Protein AF-A0A8J7XHK5-F1 (afdb_monomer)

Foldseek 3Di:
DQAADWDDDDNDTAHPDAAECCLCQQVPVPDPVSSVVSVVVNDLVNVLVVLVVCLVNNHQEYEDADDPSVVVSQVVCVVVVNHHHYPHDYDD

Secondary structure (DSSP, 8-state):
---PPEEEETTEEEESS-EE-GGGGT--SS-HHHHHHHHHH--HHHHHHHHHHHHHTT--EEEEES-HHHHHHHHHHHHTT---EEEEEPP-

Mean predicted aligned error: 3.34 Å

Solvent-accessible surface area (backbone atoms only — not comparable to full-atom values): 5288 Å² total; per-residue (Å²): 126,62,77,49,64,66,43,73,61,87,94,45,79,37,30,77,52,65,48,76,42,44,56,54,71,27,56,60,92,78,47,72,70,52,16,51,50,27,42,70,65,36,39,72,69,51,50,47,52,52,52,51,51,38,43,70,54,39,33,35,29,36,42,43,57,84,46,73,71,58,52,53,52,51,53,54,36,38,76,71,73,49,67,59,49,75,50,67,44,82,77,130

Nearest PDB structures (foldseek):
  3iie-assembly1_A  TM=6.123E-01  e=4.862E-01  Yersinia pseudotuberculosis YPIII
  1k5h-assembly2_B  TM=6.275E-01  e=5.545E-01  Escherichia coli K-12
  3u4c-assembly1_A-2  TM=5.555E-01  e=1.390E+00  Bacillus subtilis
  8qoz-assembly1_A  TM=4.140E-01  e=5.168E+00  Homo sapiens

Radius of gyration: 13.7 Å; Cα contacts (8 Å, |Δi|>4): 129; chains: 1; bounding box: 34×31×32 Å

Structure (mmCIF, N/CA/C/O backbone):
data_AF-A0A8J7XHK5-F1
#
_entry.id   AF-A0A8J7XHK5-F1
#
loop_
_atom_site.group_PDB
_atom_site.id
_atom_site.type_symbol
_atom_site.label_atom_id
_atom_site.label_alt_id
_atom_site.label_comp_id
_atom_site.label_asym_id
_atom_site.label_entity_id
_atom_site.label_seq_id
_atom_site.pdbx_PDB_ins_code
_atom_site.Cartn_x
_atom_site.Cartn_y
_atom_site.Cartn_z
_atom_site.occupancy
_atom_site.B_iso_or_equiv
_atom_site.auth_seq_id
_atom_site.auth_comp_id
_atom_site.auth_asym_id
_atom_site.auth_atom_id
_atom_site.pdbx_PDB_model_num
ATOM 1 N N . MET A 1 1 ? -2.780 -14.550 16.212 1.00 50.09 1 MET A N 1
ATOM 2 C CA . MET A 1 1 ? -2.542 -13.341 15.401 1.00 50.09 1 MET A CA 1
ATOM 3 C C . MET A 1 1 ? -1.809 -12.368 16.298 1.00 50.09 1 MET A C 1
ATOM 5 O O . MET A 1 1 ? -2.220 -12.206 17.440 1.00 50.09 1 MET A O 1
ATOM 9 N N . SER A 1 2 ? -0.657 -11.860 15.869 1.00 58.22 2 SER A N 1
ATOM 10 C CA . SER A 1 2 ? 0.031 -10.806 16.610 1.00 58.22 2 SER A CA 1
ATOM 11 C C . SER A 1 2 ? -0.677 -9.496 16.29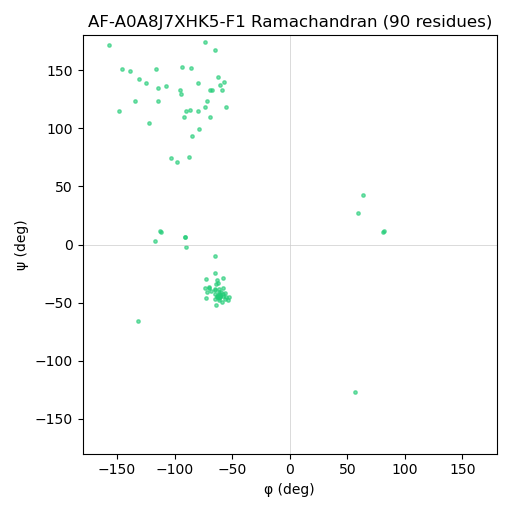5 1.00 58.22 2 SER A C 1
ATOM 13 O O . SER A 1 2 ? -0.456 -8.933 15.226 1.00 58.22 2 SER A O 1
ATOM 15 N N . ASP A 1 3 ? -1.549 -9.042 17.187 1.00 75.31 3 ASP A N 1
ATOM 16 C CA . ASP A 1 3 ? -2.204 -7.751 17.004 1.00 75.31 3 ASP A CA 1
ATOM 17 C C . ASP A 1 3 ? -1.159 -6.649 17.187 1.00 75.31 3 ASP A C 1
ATOM 19 O O . ASP A 1 3 ? -0.636 -6.425 18.283 1.00 75.31 3 ASP A O 1
ATOM 23 N N . LEU A 1 4 ? -0.807 -5.982 16.084 1.00 91.75 4 LEU A N 1
ATOM 24 C CA . LEU A 1 4 ? 0.004 -4.777 16.149 1.00 91.75 4 LEU A CA 1
ATOM 25 C C . LEU A 1 4 ? -0.763 -3.699 16.923 1.00 91.75 4 LEU A C 1
ATOM 27 O O . LEU A 1 4 ? -1.981 -3.575 16.780 1.00 91.75 4 LEU A O 1
ATOM 31 N N . PRO A 1 5 ? -0.068 -2.868 17.717 1.00 95.56 5 PRO A N 1
ATOM 32 C CA . PRO A 1 5 ? -0.719 -1.755 18.378 1.00 95.56 5 PRO A CA 1
ATOM 33 C C . PRO A 1 5 ? -1.344 -0.832 17.329 1.00 95.56 5 PRO A C 1
ATOM 35 O O . PRO A 1 5 ? -0.695 -0.447 16.351 1.00 95.56 5 PRO A O 1
ATOM 38 N N . LEU A 1 6 ? -2.597 -0.455 17.566 1.00 96.12 6 LEU A N 1
ATOM 39 C CA . LEU A 1 6 ? -3.325 0.481 16.724 1.00 96.12 6 LEU A CA 1
ATOM 40 C C . LEU A 1 6 ? -3.193 1.910 17.265 1.00 96.12 6 LEU A C 1
ATOM 42 O O . LEU A 1 6 ? -3.015 2.146 18.463 1.00 96.12 6 LEU A O 1
ATOM 46 N N . THR A 1 7 ? -3.301 2.875 16.365 1.00 96.12 7 THR A N 1
ATOM 47 C CA . THR A 1 7 ? -3.607 4.272 16.664 1.00 96.12 7 THR A CA 1
ATOM 48 C C . THR A 1 7 ? -4.946 4.624 16.032 1.00 96.12 7 THR A C 1
ATOM 50 O O . THR A 1 7 ? -5.320 4.046 15.015 1.00 96.12 7 THR A O 1
ATOM 53 N N . ARG A 1 8 ? -5.683 5.569 16.616 1.00 96.81 8 ARG A N 1
ATOM 54 C CA . ARG A 1 8 ? -6.919 6.076 16.009 1.00 96.81 8 ARG A CA 1
ATOM 55 C C . ARG A 1 8 ? -6.633 7.343 15.214 1.00 96.81 8 ARG A C 1
ATOM 57 O O . ARG A 1 8 ? -5.962 8.241 15.718 1.00 96.81 8 ARG A O 1
ATOM 64 N N . ILE A 1 9 ? -7.151 7.405 13.992 1.00 95.00 9 ILE A N 1
ATOM 65 C CA . ILE A 1 9 ? -7.203 8.613 13.164 1.00 95.00 9 ILE A CA 1
ATOM 66 C C . ILE A 1 9 ? -8.679 8.842 12.839 1.00 95.00 9 ILE A C 1
ATOM 68 O O . ILE A 1 9 ? -9.268 8.098 12.055 1.00 95.00 9 ILE A O 1
ATOM 72 N N . GLY A 1 10 ? -9.295 9.824 13.504 1.00 95.00 10 GLY A N 1
ATOM 73 C CA . GLY A 1 10 ? -10.75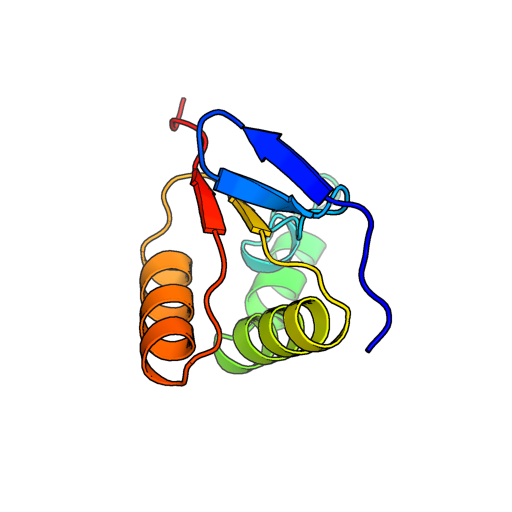6 9.914 13.558 1.00 95.00 10 GLY A CA 1
ATOM 74 C C . GLY A 1 10 ? -11.350 8.618 14.120 1.00 95.00 10 GLY A C 1
ATOM 75 O O . GLY A 1 10 ? -10.900 8.122 15.156 1.00 95.00 10 GLY A O 1
ATOM 76 N N . ASP A 1 11 ? -12.298 8.035 13.390 1.00 95.75 11 ASP A N 1
ATOM 77 C CA . ASP A 1 11 ? -12.967 6.787 13.777 1.00 95.75 11 ASP A CA 1
ATOM 78 C C . ASP A 1 11 ? -12.267 5.518 13.263 1.00 95.75 11 ASP A C 1
ATOM 80 O O . ASP A 1 11 ? -12.678 4.404 13.594 1.00 95.75 11 ASP A O 1
ATOM 84 N N . VAL A 1 12 ? -11.175 5.663 12.504 1.00 95.69 12 VAL A N 1
ATOM 85 C CA . VAL A 1 12 ? -10.457 4.544 11.882 1.00 95.69 12 VAL A CA 1
ATOM 86 C C . VAL A 1 12 ? -9.296 4.087 12.767 1.00 95.69 12 VAL A C 1
ATOM 88 O O . VAL A 1 12 ? -8.470 4.891 13.207 1.00 95.69 12 VAL A O 1
ATOM 91 N N . GLY A 1 13 ? -9.220 2.780 13.030 1.00 96.44 13 GLY A N 1
ATOM 92 C CA . GLY A 1 13 ? -8.084 2.152 13.705 1.00 96.44 13 GLY A CA 1
ATOM 93 C C . GLY A 1 13 ? -6.999 1.768 12.702 1.00 96.44 13 GLY A C 1
ATOM 94 O O . GLY A 1 13 ? -7.221 0.910 11.857 1.00 96.44 13 GLY A O 1
ATOM 95 N N . ILE A 1 14 ? -5.820 2.373 12.807 1.00 97.12 14 ILE A N 1
ATOM 96 C CA . ILE A 1 14 ? -4.687 2.164 11.898 1.00 97.12 14 ILE A CA 1
ATOM 97 C C . ILE A 1 14 ? -3.536 1.499 12.650 1.00 97.12 14 ILE A C 1
ATOM 99 O O . ILE A 1 14 ? -3.192 1.915 13.758 1.00 97.12 14 ILE A O 1
ATOM 103 N N . SER A 1 15 ? -2.910 0.485 12.059 1.00 97.06 15 SER A N 1
ATOM 104 C CA . SER A 1 15 ? -1.704 -0.134 12.605 1.00 97.06 15 SER A CA 1
ATOM 105 C C . SER A 1 15 ? -0.576 0.891 12.717 1.00 97.06 15 SER A C 1
ATOM 107 O O . SER A 1 15 ? -0.333 1.677 11.804 1.00 97.06 15 SER A O 1
ATOM 109 N N . LYS A 1 16 ? 0.171 0.879 13.830 1.00 95.62 16 LYS A N 1
ATOM 110 C CA . LYS A 1 16 ? 1.320 1.792 14.014 1.00 95.62 16 LYS A CA 1
ATOM 111 C C . LYS A 1 16 ? 2.475 1.545 13.034 1.00 95.62 16 LYS A C 1
ATOM 113 O O . LYS A 1 16 ? 3.395 2.354 12.964 1.00 95.62 16 LYS A O 1
ATOM 118 N N . VAL A 1 17 ? 2.425 0.444 12.289 1.00 96.38 17 VAL A N 1
ATOM 119 C CA . VAL A 1 17 ? 3.283 0.159 11.137 1.00 96.38 17 VAL A CA 1
ATOM 120 C C . VAL A 1 17 ? 2.431 0.290 9.878 1.00 96.38 17 VAL A C 1
ATOM 122 O O . VAL A 1 17 ? 1.308 -0.203 9.855 1.00 96.38 17 VAL A O 1
ATOM 125 N N . VAL A 1 18 ? 2.961 0.935 8.839 1.00 97.19 18 VAL A N 1
ATOM 126 C CA . VAL A 1 18 ? 2.280 1.157 7.554 1.00 97.19 18 VAL A CA 1
ATOM 127 C C . VAL A 1 18 ? 3.156 0.607 6.432 1.00 97.19 18 VAL A C 1
ATOM 129 O O . VAL A 1 18 ? 4.375 0.790 6.448 1.00 97.19 18 VAL A O 1
ATOM 132 N N . CYS A 1 19 ? 2.552 -0.058 5.448 1.00 97.81 19 CYS A N 1
ATOM 133 C CA . CYS A 1 19 ? 3.266 -0.535 4.267 1.00 97.81 19 CYS A CA 1
ATOM 134 C C . CYS A 1 19 ? 3.601 0.645 3.333 1.00 97.81 19 CYS A C 1
ATOM 136 O O . CYS A 1 19 ? 2.709 1.335 2.841 1.00 97.81 19 CYS A O 1
ATOM 138 N N . GLY A 1 20 ? 4.888 0.900 3.098 1.00 96.50 20 GLY A N 1
ATOM 139 C CA . GLY A 1 20 ? 5.346 1.899 2.128 1.00 96.50 20 GLY A CA 1
ATOM 140 C C . GLY A 1 20 ? 5.435 1.330 0.710 1.00 96.50 20 GLY A C 1
ATOM 141 O O . GLY A 1 20 ? 5.698 0.144 0.530 1.00 96.50 20 GLY A O 1
ATOM 142 N N . THR A 1 21 ? 5.268 2.181 -0.306 1.00 97.06 21 THR A N 1
ATOM 143 C CA . THR A 1 21 ? 5.096 1.733 -1.705 1.00 97.06 21 THR A CA 1
ATOM 144 C C . THR A 1 21 ? 6.189 2.173 -2.681 1.00 97.06 21 THR A C 1
ATOM 146 O O . THR A 1 21 ? 6.118 1.848 -3.864 1.00 97.06 21 THR A O 1
ATOM 149 N N . ASN A 1 22 ? 7.243 2.856 -2.226 1.00 96.19 22 ASN A N 1
ATOM 150 C CA . ASN A 1 22 ? 8.318 3.325 -3.114 1.00 96.19 22 ASN A CA 1
ATOM 151 C C . ASN A 1 22 ? 8.926 2.213 -3.993 1.00 96.19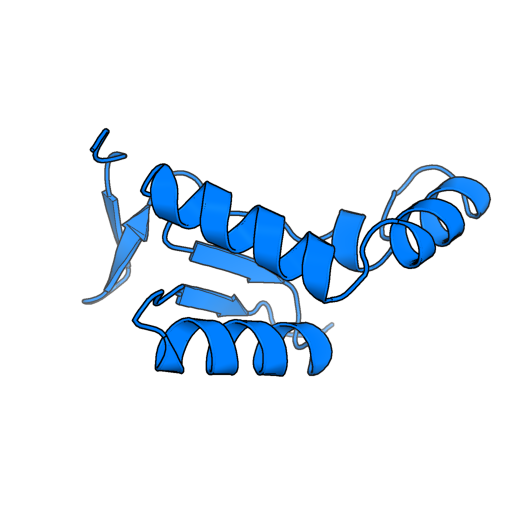 22 ASN A C 1
ATOM 153 O O . ASN A 1 22 ? 9.050 2.423 -5.205 1.00 96.19 22 ASN A O 1
ATOM 157 N N . PRO A 1 23 ? 9.242 1.014 -3.456 1.00 96.94 23 PRO A N 1
ATOM 158 C CA . PRO A 1 23 ? 9.738 -0.080 -4.283 1.00 96.94 23 PRO A CA 1
ATOM 159 C C . PRO A 1 23 ? 8.732 -0.554 -5.337 1.00 96.94 23 PRO A C 1
ATOM 161 O O . PRO A 1 23 ? 9.141 -0.910 -6.434 1.00 96.94 23 PRO A O 1
ATOM 164 N N . PHE A 1 24 ? 7.426 -0.503 -5.062 1.00 97.44 24 PHE A N 1
ATOM 165 C CA . PHE A 1 24 ? 6.396 -0.964 -6.004 1.00 97.44 24 PHE A CA 1
ATOM 166 C C . PHE A 1 24 ? 6.375 -0.142 -7.294 1.00 97.44 24 PHE A C 1
ATOM 168 O O . PHE A 1 24 ? 6.046 -0.650 -8.366 1.00 97.44 24 PHE A O 1
ATOM 175 N N . PHE A 1 25 ? 6.738 1.136 -7.190 1.00 95.81 25 PHE A N 1
ATOM 176 C CA . PHE A 1 25 ? 6.660 2.097 -8.287 1.00 95.81 25 PHE A CA 1
ATOM 177 C C . PHE A 1 25 ? 8.032 2.563 -8.783 1.00 95.81 25 PHE A C 1
ATOM 179 O O . PHE A 1 25 ? 8.114 3.493 -9.585 1.00 95.81 25 PHE A O 1
ATOM 186 N N . GLY A 1 26 ? 9.108 1.890 -8.363 1.00 96.44 26 GLY A N 1
ATOM 187 C CA . GLY A 1 26 ? 10.475 2.187 -8.790 1.00 96.44 26 GLY A CA 1
ATOM 188 C C . GLY A 1 26 ? 10.953 3.568 -8.372 1.00 96.44 26 GLY A C 1
ATOM 189 O O . GLY A 1 26 ? 11.557 4.268 -9.178 1.00 96.44 26 GLY A O 1
ATOM 190 N N . PHE A 1 27 ? 10.657 3.957 -7.134 1.00 95.44 27 PHE A N 1
ATOM 191 C CA . PHE A 1 27 ? 11.235 5.130 -6.487 1.00 95.44 27 PHE A CA 1
ATOM 192 C C . PHE A 1 27 ? 12.384 4.682 -5.587 1.00 95.44 27 PHE A C 1
ATOM 194 O O . PHE A 1 27 ? 12.267 4.657 -4.361 1.00 95.44 27 PHE A O 1
ATOM 201 N N . SER A 1 28 ? 13.501 4.258 -6.183 1.00 96.25 28 SER A N 1
ATOM 202 C CA . SER A 1 28 ? 14.619 3.757 -5.392 1.00 96.25 28 SER A CA 1
ATOM 203 C C . SER A 1 28 ? 15.345 4.882 -4.660 1.00 96.25 28 SER A C 1
ATOM 205 O O . SER A 1 28 ? 15.941 4.610 -3.629 1.00 96.25 28 SER A O 1
ATOM 207 N N . HIS A 1 29 ? 15.358 6.106 -5.201 1.00 95.06 29 HIS A N 1
ATOM 208 C CA . HIS A 1 29 ? 16.184 7.230 -4.726 1.00 95.06 29 HIS A CA 1
ATOM 209 C C . HIS A 1 29 ? 17.699 6.950 -4.742 1.00 95.06 29 HIS A C 1
ATOM 211 O O . HIS A 1 29 ? 18.451 7.528 -3.963 1.00 95.06 29 HIS A O 1
ATOM 217 N N . PHE A 1 30 ? 18.157 6.056 -5.626 1.00 96.19 30 PHE A N 1
ATOM 218 C CA . PHE A 1 30 ? 19.577 5.706 -5.744 1.00 96.19 30 PHE A CA 1
ATOM 219 C C . PHE A 1 30 ? 20.043 5.744 -7.194 1.00 96.19 30 PHE A C 1
ATOM 221 O O . PHE A 1 30 ? 20.887 6.563 -7.544 1.00 96.19 30 PHE A O 1
ATOM 228 N N . THR A 1 31 ? 19.522 4.857 -8.046 1.00 98.00 31 THR A N 1
ATOM 229 C CA . THR A 1 31 ? 19.955 4.768 -9.444 1.00 98.00 31 THR A CA 1
ATOM 230 C C . THR A 1 31 ? 18.797 4.399 -10.353 1.00 98.00 31 THR A C 1
ATOM 232 O O . THR A 1 31 ? 17.913 3.626 -9.986 1.00 98.00 31 THR A O 1
ATOM 235 N N . ARG A 1 32 ? 18.875 4.860 -11.604 1.00 98.00 32 ARG A N 1
ATOM 236 C CA . ARG A 1 32 ? 17.896 4.509 -12.636 1.00 98.00 32 ARG A CA 1
ATOM 237 C C . ARG A 1 32 ? 17.797 2.999 -12.864 1.00 98.00 32 ARG A C 1
ATOM 239 O O . ARG A 1 32 ? 16.705 2.488 -13.089 1.00 98.00 32 ARG A O 1
ATOM 246 N N . ALA A 1 33 ? 18.925 2.291 -12.799 1.00 98.44 33 ALA A N 1
ATOM 247 C CA . ALA A 1 33 ? 18.953 0.838 -12.932 1.00 98.44 33 ALA A CA 1
ATOM 248 C C . ALA A 1 33 ? 18.143 0.154 -11.818 1.00 98.44 33 ALA A C 1
ATOM 250 O O . ALA A 1 33 ? 17.384 -0.774 -12.088 1.00 98.44 33 ALA A O 1
ATOM 251 N N . ARG A 1 34 ? 18.240 0.654 -10.578 1.00 98.00 34 ARG A N 1
ATOM 252 C CA . ARG A 1 34 ? 17.470 0.133 -9.444 1.00 98.00 34 ARG A CA 1
ATOM 253 C C . ARG A 1 34 ? 15.983 0.466 -9.556 1.00 98.00 34 ARG A C 1
ATOM 255 O O . ARG A 1 34 ? 15.167 -0.388 -9.226 1.00 98.00 34 ARG A O 1
ATOM 262 N N . ASP A 1 35 ? 15.631 1.644 -10.071 1.00 98.38 35 ASP A N 1
ATOM 263 C CA . ASP A 1 35 ? 14.235 2.002 -10.358 1.00 98.38 35 ASP A CA 1
ATOM 264 C C . ASP A 1 35 ? 13.595 1.047 -11.378 1.00 98.38 35 ASP A C 1
ATOM 266 O O . ASP A 1 35 ? 12.452 0.629 -11.203 1.00 98.38 35 ASP A O 1
ATOM 270 N N . ILE A 1 36 ? 14.323 0.709 -12.452 1.00 98.44 36 ILE A N 1
ATOM 271 C CA . ILE A 1 36 ? 13.858 -0.234 -13.485 1.00 98.44 36 ILE A CA 1
ATOM 272 C C . ILE A 1 36 ? 13.676 -1.619 -12.874 1.00 98.44 36 ILE A C 1
ATOM 274 O O . ILE A 1 36 ? 12.584 -2.173 -12.953 1.00 98.44 36 ILE A O 1
ATOM 278 N N . TRP A 1 37 ? 14.704 -2.119 -12.186 1.00 98.31 37 TRP A N 1
ATOM 279 C CA . TRP A 1 37 ? 14.649 -3.426 -11.540 1.00 98.31 37 TRP A CA 1
ATOM 280 C C . TRP A 1 37 ? 13.480 -3.534 -10.555 1.00 98.31 37 TRP A C 1
ATOM 282 O O . TRP A 1 37 ? 12.780 -4.538 -10.540 1.00 98.31 37 TRP A O 1
ATOM 292 N N . MET A 1 38 ? 13.219 -2.491 -9.761 1.00 98.38 38 MET A N 1
ATOM 293 C CA . MET A 1 38 ? 12.081 -2.449 -8.839 1.00 98.38 38 MET A CA 1
ATOM 294 C C . MET A 1 38 ? 10.737 -2.570 -9.568 1.00 98.38 38 MET A C 1
ATOM 296 O O . MET A 1 38 ? 9.889 -3.351 -9.144 1.00 98.38 38 MET A O 1
ATOM 300 N N . LYS A 1 39 ? 10.550 -1.848 -10.680 1.00 97.75 39 LYS A N 1
ATOM 301 C CA . LYS A 1 39 ? 9.316 -1.921 -11.484 1.00 97.75 39 LYS A CA 1
ATOM 302 C C . LYS A 1 39 ? 9.115 -3.296 -12.117 1.00 97.75 39 LYS A C 1
ATOM 304 O O . LYS A 1 39 ? 7.990 -3.776 -12.158 1.00 97.75 39 LYS A O 1
ATOM 309 N N . GLU A 1 40 ? 10.192 -3.917 -12.590 1.00 98.12 40 GLU A N 1
ATOM 310 C CA . GLU A 1 40 ? 10.166 -5.273 -13.152 1.00 98.12 40 GLU A CA 1
ATOM 311 C C . GLU A 1 40 ? 9.928 -6.330 -12.068 1.00 98.12 40 GLU A C 1
ATOM 313 O O . GLU A 1 40 ? 9.211 -7.305 -12.281 1.00 98.12 40 GLU A O 1
ATOM 318 N N . TYR A 1 41 ? 10.512 -6.130 -10.885 1.00 98.31 41 TYR A N 1
ATOM 319 C CA . TYR A 1 41 ? 10.394 -7.054 -9.770 1.00 98.31 41 TYR A CA 1
ATOM 320 C C . TYR A 1 41 ? 9.001 -7.011 -9.141 1.00 98.31 41 TYR A C 1
ATOM 322 O O . TYR A 1 41 ? 8.437 -8.070 -8.882 1.00 98.31 41 TYR A O 1
ATOM 330 N N . PHE A 1 42 ? 8.435 -5.831 -8.882 1.00 98.44 42 PHE A N 1
ATOM 331 C CA . PHE A 1 42 ? 7.129 -5.681 -8.236 1.00 98.44 42 PHE A CA 1
ATOM 332 C C . PHE A 1 42 ? 5.989 -5.700 -9.257 1.00 98.44 42 PHE A C 1
ATOM 334 O O . PHE A 1 42 ? 5.385 -4.672 -9.573 1.00 98.44 42 PHE A O 1
ATOM 341 N N . THR A 1 43 ? 5.687 -6.901 -9.753 1.00 98.38 43 THR A N 1
ATOM 342 C CA . THR A 1 43 ? 4.457 -7.215 -10.499 1.00 98.38 43 THR A CA 1
ATOM 343 C C . THR A 1 43 ? 3.215 -7.058 -9.613 1.00 98.38 43 THR A C 1
ATOM 345 O O . THR A 1 43 ? 3.336 -6.934 -8.395 1.00 98.38 43 THR A O 1
ATOM 348 N N . ASP A 1 44 ? 2.018 -7.056 -10.206 1.00 98.19 44 ASP A N 1
ATOM 349 C CA . ASP A 1 44 ? 0.761 -6.930 -9.445 1.00 98.19 44 ASP A CA 1
ATOM 350 C C . ASP A 1 44 ? 0.629 -8.056 -8.415 1.00 98.19 44 ASP A C 1
ATOM 352 O O . ASP A 1 44 ? 0.370 -7.782 -7.245 1.00 98.19 44 ASP A O 1
ATOM 356 N N . ASP A 1 45 ? 0.937 -9.291 -8.819 1.00 98.12 45 ASP A N 1
ATOM 357 C CA . ASP A 1 45 ? 0.917 -10.467 -7.943 1.00 98.12 45 ASP A CA 1
ATOM 358 C C . ASP A 1 45 ? 1.870 -10.326 -6.754 1.00 98.12 45 ASP A C 1
ATOM 360 O O . ASP A 1 45 ? 1.515 -10.661 -5.629 1.00 98.12 45 ASP A O 1
ATOM 364 N N . ARG A 1 46 ? 3.071 -9.777 -6.970 1.00 98.38 46 ARG A N 1
ATOM 365 C CA . ARG A 1 46 ? 4.040 -9.565 -5.886 1.00 98.38 46 ARG A CA 1
ATOM 366 C C . ARG A 1 46 ? 3.650 -8.418 -4.968 1.00 98.38 46 ARG A C 1
ATOM 368 O O . ARG A 1 46 ? 3.872 -8.503 -3.765 1.00 98.38 46 ARG A O 1
ATOM 375 N N . ILE A 1 47 ? 3.079 -7.342 -5.508 1.00 98.44 47 ILE A N 1
ATOM 376 C CA . ILE A 1 47 ? 2.529 -6.260 -4.681 1.00 98.44 47 ILE A CA 1
ATOM 377 C C . ILE A 1 47 ? 1.400 -6.822 -3.810 1.00 98.44 47 ILE A C 1
ATOM 379 O O . ILE A 1 47 ? 1.385 -6.583 -2.604 1.00 98.44 47 ILE A O 1
ATOM 383 N N . ARG A 1 48 ? 0.500 -7.615 -4.401 1.00 98.06 48 ARG A N 1
ATOM 384 C CA . ARG A 1 48 ? -0.585 -8.303 -3.697 1.00 98.06 48 ARG A CA 1
ATOM 385 C C . ARG A 1 48 ? -0.047 -9.232 -2.610 1.00 98.06 48 ARG A C 1
ATOM 387 O O . ARG A 1 48 ? -0.462 -9.095 -1.468 1.00 98.06 48 ARG A O 1
ATOM 394 N N . GLU A 1 49 ? 0.933 -10.080 -2.923 1.00 98.12 49 GLU A N 1
ATOM 395 C CA . GLU A 1 49 ? 1.591 -10.981 -1.964 1.00 98.12 49 GLU A CA 1
ATOM 396 C C . GLU A 1 49 ? 2.162 -10.216 -0.759 1.00 98.12 49 GLU A C 1
ATOM 398 O O . GLU A 1 49 ? 1.957 -10.607 0.392 1.00 98.12 49 GLU A O 1
ATOM 403 N N . VAL A 1 50 ? 2.842 -9.089 -0.998 1.00 98.31 50 VAL A N 1
ATOM 404 C CA . VAL A 1 50 ? 3.383 -8.247 0.079 1.00 98.31 50 VAL A CA 1
ATOM 405 C C . VAL A 1 50 ? 2.267 -7.676 0.952 1.00 98.31 50 VAL A C 1
ATOM 407 O O . VAL A 1 50 ? 2.391 -7.692 2.177 1.00 98.31 50 VAL A O 1
ATOM 410 N N . LEU A 1 51 ? 1.184 -7.179 0.351 1.00 98.25 51 LEU A N 1
ATOM 411 C CA . LEU A 1 51 ? 0.052 -6.605 1.083 1.00 98.25 51 LEU A CA 1
ATOM 412 C C . LEU A 1 51 ? -0.717 -7.665 1.879 1.00 98.25 51 LEU A C 1
ATOM 414 O O . LEU A 1 51 ? -1.076 -7.417 3.028 1.00 98.25 51 LEU A O 1
ATOM 418 N N . GLU A 1 52 ? -0.913 -8.858 1.318 1.00 97.56 52 GLU A N 1
ATOM 419 C CA . GLU A 1 52 ? -1.503 -10.001 2.020 1.00 97.56 52 GLU A CA 1
ATOM 420 C C . GLU A 1 52 ? -0.659 -10.412 3.216 1.00 97.56 52 GLU A C 1
ATOM 422 O O . GLU A 1 52 ? -1.192 -10.598 4.308 1.00 97.56 52 GLU A O 1
ATOM 427 N N . LYS A 1 53 ? 0.665 -10.498 3.042 1.00 96.94 53 LYS A N 1
ATOM 428 C CA . LYS A 1 53 ? 1.562 -10.810 4.153 1.00 96.94 53 LYS A CA 1
ATOM 429 C C . LYS A 1 53 ? 1.547 -9.719 5.207 1.00 96.94 53 LYS A C 1
ATOM 431 O O . LYS A 1 53 ? 1.484 -10.037 6.388 1.00 96.94 53 LYS A O 1
ATOM 436 N N . ALA A 1 54 ? 1.552 -8.450 4.809 1.00 96.62 54 ALA A N 1
ATOM 437 C CA . ALA A 1 54 ? 1.416 -7.341 5.746 1.00 96.62 54 ALA A CA 1
ATOM 438 C C . ALA A 1 54 ? 0.117 -7.477 6.567 1.00 96.62 54 ALA A C 1
ATOM 440 O O . ALA A 1 54 ? 0.158 -7.405 7.797 1.00 96.62 54 ALA A O 1
ATOM 441 N N . ASN A 1 55 ? -1.001 -7.770 5.899 1.00 95.56 55 ASN A N 1
ATOM 442 C CA . ASN A 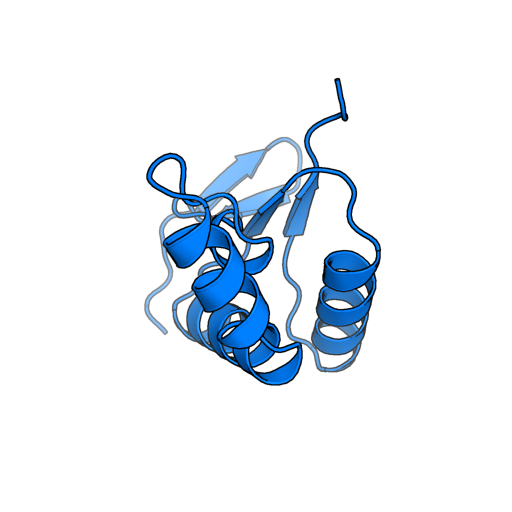1 55 ? -2.301 -8.002 6.523 1.00 95.56 55 ASN A CA 1
ATOM 443 C C . ASN A 1 55 ? -2.290 -9.215 7.476 1.00 95.56 55 ASN A C 1
ATOM 445 O O . ASN A 1 55 ? -2.768 -9.094 8.602 1.00 95.56 55 ASN A O 1
ATOM 449 N N . ASP A 1 56 ? -1.652 -10.332 7.096 1.00 95.12 56 ASP A N 1
ATOM 450 C CA . ASP A 1 56 ? -1.458 -11.517 7.956 1.00 95.12 5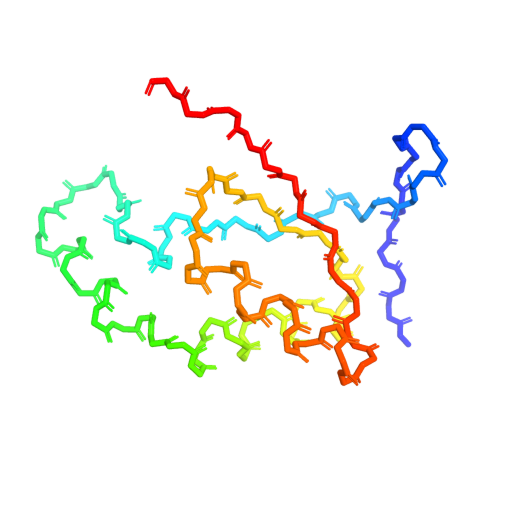6 ASP A CA 1
ATOM 451 C C . ASP A 1 56 ? -0.701 -11.173 9.266 1.00 95.12 56 ASP A C 1
ATOM 453 O O . ASP A 1 56 ? -0.914 -11.816 10.298 1.00 95.12 56 ASP A O 1
ATOM 457 N N . PHE A 1 57 ? 0.167 -10.151 9.247 1.00 95.06 57 PHE A N 1
ATOM 458 C CA . PHE A 1 57 ? 0.901 -9.636 10.415 1.00 95.06 57 PHE A CA 1
ATOM 459 C C . PHE A 1 57 ? 0.176 -8.502 11.167 1.00 95.06 57 PHE A C 1
ATOM 461 O O . PHE A 1 57 ? 0.750 -7.916 12.086 1.00 95.06 57 PHE A O 1
ATOM 468 N N . GLY A 1 58 ? -1.068 -8.179 10.802 1.00 95.44 58 GLY A N 1
ATOM 469 C CA . GLY A 1 58 ? -1.860 -7.122 11.437 1.00 95.44 58 GLY A CA 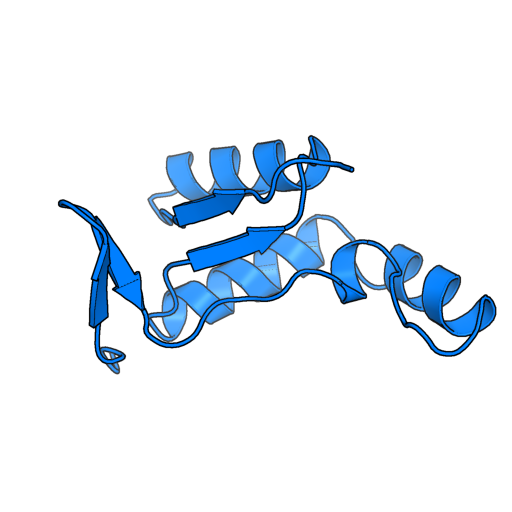1
ATOM 470 C C . GLY A 1 58 ? -1.542 -5.705 10.946 1.00 95.44 58 GLY A C 1
ATOM 471 O O . GLY A 1 58 ? -1.987 -4.734 11.558 1.00 95.44 58 GLY A O 1
ATOM 472 N N . ILE A 1 59 ? -0.772 -5.554 9.860 1.00 97.31 59 ILE A N 1
ATOM 473 C CA . ILE A 1 59 ? -0.589 -4.263 9.184 1.00 97.31 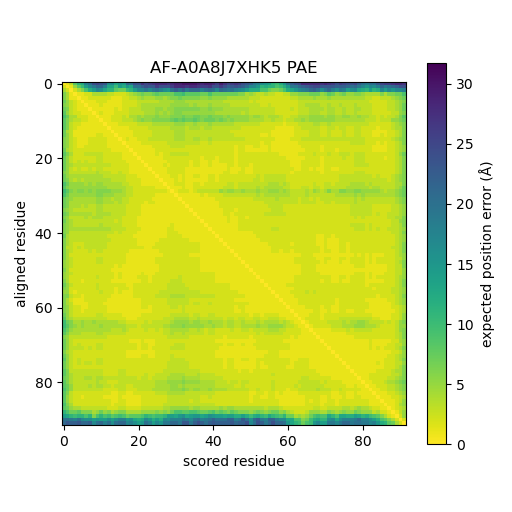59 ILE A CA 1
ATOM 474 C C . ILE A 1 59 ? -1.818 -4.030 8.311 1.00 97.31 59 ILE A C 1
ATOM 476 O O . ILE A 1 59 ? -2.046 -4.755 7.345 1.00 97.31 59 ILE A O 1
ATOM 480 N N . ASN A 1 60 ? -2.598 -3.004 8.630 1.00 97.00 60 ASN A N 1
ATOM 481 C CA . ASN A 1 60 ? -3.870 -2.740 7.961 1.00 97.00 60 ASN A CA 1
ATOM 482 C C . ASN A 1 60 ? -3.857 -1.473 7.102 1.00 97.00 60 ASN A C 1
ATOM 484 O O . ASN A 1 60 ? -4.918 -1.030 6.673 1.00 97.00 60 ASN A O 1
ATOM 488 N N . ALA A 1 61 ? -2.690 -0.873 6.861 1.00 97.62 61 ALA A N 1
ATOM 489 C CA . ALA A 1 61 ? -2.587 0.366 6.105 1.00 97.62 61 ALA A CA 1
ATOM 490 C C . ALA A 1 61 ? -1.410 0.386 5.126 1.00 97.62 61 ALA A C 1
ATOM 492 O O . ALA A 1 61 ? -0.345 -0.185 5.380 1.00 97.62 61 ALA A O 1
ATOM 493 N N . VAL A 1 62 ? -1.598 1.117 4.027 1.00 98.12 62 VAL A N 1
ATOM 494 C CA . VAL A 1 62 ? -0.603 1.360 2.977 1.00 98.12 62 VAL A CA 1
ATOM 495 C C . VAL A 1 62 ? -0.519 2.852 2.648 1.00 98.12 62 VAL A C 1
ATOM 497 O O . VAL A 1 62 ? -1.534 3.547 2.641 1.00 98.12 62 VAL A O 1
ATOM 500 N N . LEU A 1 63 ? 0.689 3.349 2.373 1.00 96.81 63 LEU A N 1
ATOM 501 C CA . LEU A 1 63 ? 0.967 4.753 2.052 1.00 96.81 63 LEU A CA 1
ATOM 502 C C . LEU A 1 63 ? 1.471 4.898 0.610 1.00 96.81 63 LEU A C 1
ATOM 504 O O . LEU A 1 63 ? 2.503 4.323 0.243 1.00 96.81 63 LEU A O 1
ATOM 508 N N . SER A 1 64 ? 0.791 5.716 -0.194 1.00 95.31 64 SER A N 1
ATOM 509 C CA . SER A 1 64 ? 1.260 6.119 -1.528 1.00 95.31 64 SER A CA 1
ATOM 510 C C . SER A 1 64 ? 0.626 7.437 -1.981 1.00 95.31 64 SER A C 1
ATOM 512 O O . SER A 1 64 ? -0.324 7.915 -1.368 1.00 95.31 64 SER A O 1
ATOM 514 N N . GLY A 1 65 ? 1.099 7.990 -3.102 1.00 92.50 65 GLY A N 1
ATOM 515 C CA . GLY A 1 65 ? 0.310 8.956 -3.876 1.00 92.50 65 GLY A CA 1
ATOM 516 C C . GLY A 1 65 ? -0.832 8.279 -4.643 1.00 92.50 65 GLY A C 1
ATOM 517 O O . GLY A 1 65 ? -0.901 7.046 -4.677 1.00 92.50 65 GLY A O 1
ATOM 518 N N . CYS A 1 66 ? -1.692 9.071 -5.291 1.00 91.62 66 CYS A N 1
ATOM 519 C CA . CYS A 1 66 ? -2.773 8.566 -6.143 1.00 91.62 66 CYS A CA 1
ATOM 520 C C . CYS A 1 66 ? -2.212 7.638 -7.232 1.00 91.62 66 CYS A C 1
ATOM 522 O O . CYS A 1 66 ? -1.391 8.056 -8.050 1.00 91.62 66 CYS A O 1
ATOM 524 N N . ASN A 1 67 ? -2.629 6.372 -7.232 1.00 93.19 67 ASN A N 1
ATOM 525 C CA . ASN A 1 67 ? -2.115 5.371 -8.156 1.00 93.19 67 ASN A CA 1
ATOM 526 C C . ASN A 1 67 ? -3.194 4.335 -8.504 1.00 93.19 67 ASN A C 1
ATOM 528 O O . ASN A 1 67 ? -3.608 3.554 -7.648 1.00 93.19 67 ASN A O 1
ATOM 532 N N . ASP A 1 68 ? -3.612 4.302 -9.771 1.00 95.00 68 ASP A N 1
ATOM 533 C CA . ASP A 1 68 ? -4.691 3.419 -10.239 1.00 95.00 68 ASP A CA 1
ATOM 534 C C . ASP A 1 68 ? -4.344 1.934 -10.106 1.00 95.00 68 ASP A C 1
ATOM 536 O O . ASP A 1 68 ? -5.206 1.101 -9.820 1.00 95.00 68 ASP A O 1
ATOM 540 N N . ARG A 1 69 ? -3.065 1.590 -10.282 1.00 96.00 69 ARG A N 1
ATOM 541 C CA . ARG A 1 69 ? -2.576 0.217 -10.139 1.00 96.00 69 ARG A CA 1
ATOM 542 C C . ARG A 1 69 ? -2.739 -0.258 -8.695 1.00 96.00 69 ARG A C 1
ATOM 544 O O . ARG A 1 69 ? -3.290 -1.332 -8.476 1.00 96.00 69 ARG A O 1
ATOM 551 N N . LEU A 1 70 ? -2.345 0.562 -7.716 1.00 96.94 70 LEU A N 1
ATOM 552 C CA . LEU A 1 70 ? -2.568 0.248 -6.302 1.00 96.94 70 LEU A CA 1
ATOM 553 C C . LEU A 1 70 ? -4.056 0.172 -5.967 1.00 96.94 70 LEU A C 1
ATOM 555 O O . LEU A 1 70 ? -4.478 -0.773 -5.309 1.00 96.94 70 LEU A O 1
ATOM 559 N N . TYR A 1 71 ? -4.848 1.137 -6.441 1.00 96.56 71 TYR A N 1
ATOM 560 C CA . TYR A 1 71 ? -6.290 1.170 -6.205 1.00 96.56 71 TYR A CA 1
ATOM 561 C C . TYR A 1 71 ? -6.970 -0.137 -6.630 1.00 96.56 71 TYR A C 1
ATOM 563 O O . TYR A 1 71 ? -7.741 -0.706 -5.858 1.00 96.56 71 TYR A O 1
ATOM 571 N N . ASN A 1 72 ? -6.660 -0.638 -7.830 1.00 98.00 72 ASN A N 1
ATOM 572 C CA . ASN A 1 72 ? -7.238 -1.885 -8.328 1.00 98.00 72 ASN A CA 1
ATOM 573 C C . ASN A 1 72 ? -6.856 -3.086 -7.448 1.00 98.00 72 ASN A C 1
ATOM 575 O O . ASN A 1 72 ? -7.741 -3.850 -7.071 1.00 98.00 72 ASN A O 1
ATOM 579 N N . ILE A 1 73 ? -5.583 -3.200 -7.048 1.00 98.12 73 ILE A N 1
ATOM 580 C CA . ILE A 1 73 ? -5.111 -4.280 -6.165 1.00 98.12 73 ILE A CA 1
ATOM 581 C C . ILE A 1 73 ? -5.819 -4.228 -4.804 1.00 98.12 73 ILE A C 1
ATOM 583 O O . ILE A 1 73 ? -6.323 -5.245 -4.332 1.00 98.12 73 ILE A O 1
ATOM 587 N N . LEU A 1 74 ? -5.904 -3.048 -4.179 1.00 97.88 74 LEU A N 1
ATOM 588 C CA . LEU A 1 74 ? -6.565 -2.882 -2.879 1.00 97.88 74 LEU A CA 1
ATOM 589 C C . LEU A 1 74 ? -8.068 -3.168 -2.953 1.00 97.88 74 LEU A C 1
ATOM 591 O O . LEU A 1 74 ? -8.623 -3.780 -2.042 1.00 97.88 74 LEU A O 1
ATOM 595 N N . ARG A 1 75 ? -8.730 -2.759 -4.042 1.00 97.69 75 ARG A N 1
ATOM 596 C CA . ARG A 1 75 ? -10.146 -3.064 -4.280 1.00 97.69 75 ARG A CA 1
ATOM 597 C C . ARG A 1 75 ? -10.381 -4.569 -4.361 1.00 97.69 75 ARG A C 1
ATOM 599 O O . ARG A 1 75 ? -11.358 -5.055 -3.792 1.00 97.69 75 ARG A O 1
ATOM 606 N N . ASP A 1 76 ? -9.524 -5.290 -5.074 1.00 98.00 76 ASP A N 1
ATOM 607 C CA . ASP A 1 76 ? -9.680 -6.730 -5.260 1.00 98.00 76 ASP A CA 1
ATOM 608 C C . ASP A 1 76 ? -9.370 -7.490 -3.957 1.00 98.00 76 ASP A C 1
ATOM 610 O O . ASP A 1 76 ? -10.174 -8.323 -3.545 1.00 98.00 76 ASP A O 1
ATOM 614 N N . LEU A 1 77 ? -8.335 -7.090 -3.206 1.00 97.81 77 LEU A N 1
ATOM 615 C CA . LEU A 1 77 ? -8.089 -7.591 -1.843 1.00 97.81 77 LEU A CA 1
ATOM 616 C C . LEU A 1 77 ? -9.274 -7.344 -0.896 1.00 97.81 77 LEU A C 1
ATOM 618 O O . LEU A 1 77 ? -9.673 -8.236 -0.146 1.00 97.81 77 LEU A O 1
ATOM 622 N N . GLY A 1 78 ? -9.890 -6.161 -0.958 1.00 97.12 78 GLY A N 1
ATOM 623 C CA . GLY A 1 78 ? -11.074 -5.840 -0.161 1.00 97.12 78 GLY A CA 1
ATOM 624 C C . GLY A 1 78 ? -12.267 -6.755 -0.466 1.00 97.12 78 GLY A C 1
ATOM 625 O O . GLY A 1 78 ? -12.958 -7.191 0.453 1.00 97.12 78 GLY A O 1
ATOM 626 N N . ARG A 1 79 ? -12.480 -7.122 -1.739 1.00 97.50 79 ARG A N 1
ATOM 627 C CA . ARG A 1 79 ? -13.521 -8.092 -2.146 1.00 97.50 79 ARG A CA 1
ATOM 628 C C . ARG A 1 79 ? -13.273 -9.497 -1.601 1.00 97.50 79 ARG A C 1
ATOM 630 O O . ARG A 1 79 ? -14.219 -10.261 -1.444 1.00 97.50 79 ARG A O 1
ATOM 637 N N . GLU A 1 80 ? -12.024 -9.818 -1.297 1.00 96.69 80 GLU A N 1
ATOM 638 C CA . GLU A 1 80 ? -11.601 -11.089 -0.707 1.00 96.69 80 GLU A CA 1
ATOM 639 C C . GLU A 1 80 ? -11.579 -11.057 0.830 1.00 96.69 80 GLU A C 1
ATOM 641 O O . GLU A 1 80 ? -11.137 -12.011 1.468 1.00 96.69 80 GLU A O 1
ATOM 646 N N . GLY A 1 81 ? -12.058 -9.968 1.442 1.00 95.62 81 GLY A N 1
ATOM 647 C CA . GLY A 1 81 ? -12.102 -9.804 2.896 1.00 95.62 81 GLY A CA 1
ATOM 648 C C . GLY A 1 81 ? -10.780 -9.352 3.519 1.00 95.62 81 GLY A C 1
ATOM 649 O O . GLY A 1 81 ? -10.646 -9.377 4.741 1.00 95.62 81 GLY A O 1
ATOM 650 N N . ARG A 1 82 ? -9.805 -8.919 2.710 1.00 95.12 82 ARG A N 1
ATOM 651 C CA . ARG A 1 82 ? -8.520 -8.368 3.165 1.00 95.12 82 ARG A CA 1
ATOM 652 C C . ARG A 1 82 ? -8.522 -6.853 3.036 1.00 95.12 82 ARG A C 1
ATOM 654 O O . ARG A 1 82 ? -7.915 -6.279 2.135 1.00 95.12 82 ARG A O 1
ATOM 661 N N . GLU A 1 83 ? -9.245 -6.201 3.936 1.00 94.62 83 GLU A N 1
ATOM 662 C CA . GLU A 1 83 ? -9.334 -4.744 3.939 1.00 94.62 83 GLU A CA 1
ATOM 663 C C . GLU A 1 83 ? -7.996 -4.104 4.342 1.00 94.62 83 GLU A C 1
ATOM 665 O O . GLU A 1 83 ? -7.355 -4.497 5.321 1.00 94.62 83 GLU A O 1
ATOM 670 N N . VAL A 1 84 ? -7.571 -3.107 3.565 1.00 96.94 84 VAL A N 1
ATOM 671 C CA . VAL A 1 84 ? -6.364 -2.314 3.805 1.00 96.94 84 VAL A CA 1
ATOM 672 C C . VAL A 1 84 ? -6.719 -0.844 3.608 1.00 96.94 84 VAL A C 1
ATOM 674 O O . VAL A 1 84 ? -7.179 -0.437 2.542 1.00 96.94 84 VAL A O 1
ATOM 677 N N . HIS A 1 85 ? -6.480 -0.027 4.628 1.00 97.25 85 HIS A N 1
ATOM 678 C CA . HIS A 1 85 ? -6.681 1.412 4.573 1.00 97.25 85 HIS A CA 1
ATOM 679 C C . HIS A 1 85 ? -5.607 2.075 3.709 1.00 97.25 85 HIS A C 1
ATOM 681 O O . HIS A 1 85 ? -4.40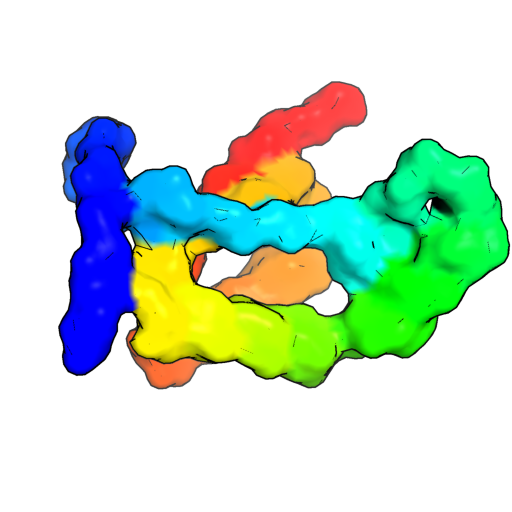6 1.964 3.970 1.00 97.25 85 HIS A O 1
ATOM 687 N N . TRP A 1 86 ? -6.036 2.810 2.687 1.00 96.62 86 TRP A N 1
ATOM 688 C CA . TRP A 1 86 ? -5.126 3.564 1.838 1.00 96.62 86 TRP A CA 1
ATOM 689 C C . TRP A 1 86 ? -4.948 4.990 2.355 1.00 96.62 86 TRP A C 1
ATOM 691 O O . TRP A 1 86 ? -5.847 5.825 2.262 1.00 96.62 86 TRP A O 1
ATOM 701 N N . ILE A 1 87 ? -3.758 5.282 2.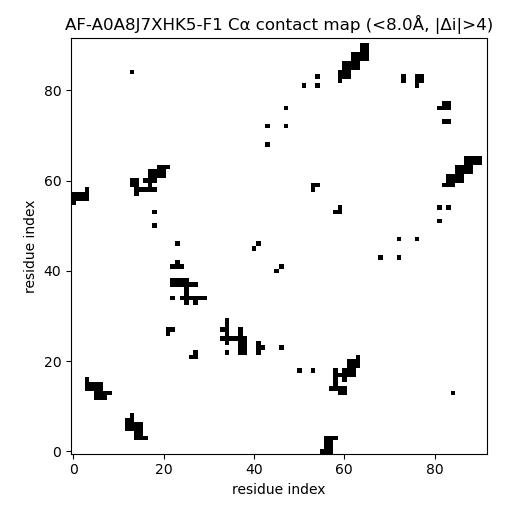873 1.00 95.81 87 ILE A N 1
ATOM 702 C CA . ILE A 1 87 ? -3.336 6.640 3.204 1.00 95.81 87 ILE A CA 1
ATOM 703 C C . ILE A 1 87 ? -2.779 7.261 1.922 1.00 95.81 87 ILE A C 1
ATOM 705 O O . ILE A 1 87 ? -1.611 7.077 1.572 1.00 95.81 87 ILE A O 1
ATOM 709 N N . CYS A 1 88 ? -3.650 7.958 1.197 1.00 93.31 88 CYS A N 1
ATOM 710 C CA . CYS A 1 88 ? -3.305 8.590 -0.067 1.00 93.31 88 CYS A CA 1
ATOM 711 C C . CYS A 1 88 ? -2.803 10.019 0.164 1.00 93.31 88 CYS A C 1
ATOM 713 O O . CYS A 1 88 ? -3.559 10.889 0.599 1.00 93.31 88 CYS A O 1
ATOM 715 N N . THR A 1 89 ? -1.532 10.282 -0.137 1.00 88.56 89 THR A N 1
ATOM 716 C CA . THR A 1 89 ? -0.992 11.647 -0.103 1.00 88.56 89 THR A CA 1
ATOM 717 C C . THR A 1 89 ? -1.388 12.394 -1.379 1.00 88.56 89 THR A C 1
ATOM 719 O O . THR A 1 89 ? -1.313 11.798 -2.459 1.00 88.56 89 THR A O 1
ATOM 722 N N . PRO A 1 90 ? -1.779 13.679 -1.303 1.00 80.00 90 PRO A N 1
ATOM 723 C CA . PRO A 1 90 ? -2.025 14.473 -2.501 1.00 80.00 90 PRO A CA 1
ATOM 724 C C . PRO A 1 90 ? -0.767 14.498 -3.379 1.00 80.00 90 PRO A C 1
ATOM 726 O O . PRO A 1 90 ? 0.353 14.567 -2.870 1.00 80.00 90 PRO A O 1
ATOM 729 N N . GLY A 1 91 ? -0.958 14.400 -4.695 1.00 67.69 91 GLY A N 1
ATOM 730 C CA . GLY A 1 91 ? 0.120 14.632 -5.653 1.00 67.69 91 GLY A CA 1
ATOM 731 C C . GLY A 1 91 ? 0.521 16.106 -5.622 1.00 67.69 91 GLY A C 1
ATOM 732 O O . GLY A 1 91 ? -0.356 16.969 -5.599 1.00 67.69 91 GLY A O 1
ATOM 733 N N . GLY A 1 92 ? 1.826 16.371 -5.562 1.00 47.91 92 GLY A N 1
ATOM 734 C CA . GLY A 1 92 ? 2.383 17.689 -5.874 1.00 47.91 92 GLY A CA 1
ATOM 735 C C . GLY A 1 92 ? 2.470 17.916 -7.375 1.00 47.91 92 GLY A C 1
ATOM 736 O O . GLY A 1 92 ? 2.501 16.906 -8.116 1.00 47.91 92 GLY A O 1
#

pLDDT: mean 94.41, std 8.96, range [47.91, 98.44]

Sequence (92 aa):
MSDLPLTRIGDVGISKVVCGTNPFFGFSHFTRARDIWMKEYFTDDRIREVLEKANDFGINAVLSGCNDRLYNILRDLGREGREVHWICTPGG